Protein AF-A0A1I0RVP1-F1 (afdb_monomer_lite)

Foldseek 3Di:
DVQLQVVLVVLVVVVHADDLCRLCVQLVVLLVVLVVVCVVVVVVVVVVCVVPVDDPVVVVVCCCVVRVVVSCVSSVVSVVSSVVSNDDPPPPPD

Organism: NCBI:txid364200

Secondary structure (DSSP, 8-state):
-HHHHHHHHHHHHTT----HHHHHHHHHHHHHHHHHHHHHHHHHHHHHHHHH---HHHHHHHHIIIIIHHHHHHHHHHHHHHHHHH--------

pLDDT: mean 86.13, std 13.22, range [39.97, 98.0]

Radius of gyration: 18.52 Å; chains: 1; bounding box: 39×18×65 Å

Sequence (94 aa):
MLLSRSIAKRRIAAGVRPSFVGAWGLVLADLLSVVLAVLIAWGPFAAWFRANEPAVGLTIALIVVLFFIPSQVFLILSALWAAKSRWIEKNTDA

Structure (mmCIF, N/CA/C/O backbone):
data_AF-A0A1I0RVP1-F1
#
_entry.id   AF-A0A1I0RVP1-F1
#
loop_
_atom_site.group_PDB
_atom_site.id
_atom_site.type_symbol
_atom_site.label_atom_id
_atom_site.label_alt_id
_atom_site.label_comp_id
_atom_site.label_asym_id
_atom_site.label_entity_id
_atom_site.label_seq_id
_atom_site.pdbx_PDB_ins_code
_atom_site.Cartn_x
_atom_site.Cartn_y
_atom_site.Cartn_z
_atom_site.occupancy
_atom_site.B_iso_or_equiv
_atom_site.auth_seq_id
_atom_site.auth_comp_id
_atom_site.auth_asym_id
_atom_site.auth_atom_id
_atom_site.pdbx_PDB_model_num
ATOM 1 N N . MET A 1 1 ? -6.021 2.599 4.606 1.00 59.06 1 MET A N 1
ATOM 2 C CA . MET A 1 1 ? -5.945 3.676 5.605 1.00 59.06 1 MET A CA 1
ATOM 3 C C . MET A 1 1 ? -7.182 4.553 5.647 1.00 59.06 1 MET A C 1
ATOM 5 O O . MET A 1 1 ? -7.575 4.912 6.750 1.00 59.06 1 MET A O 1
ATOM 9 N N . LEU A 1 2 ? -7.762 4.974 4.516 1.00 67.38 2 LEU A N 1
ATOM 10 C CA . LEU A 1 2 ? -8.856 5.959 4.522 1.00 67.38 2 LEU A CA 1
ATOM 11 C C . LEU A 1 2 ? -10.108 5.429 5.235 1.00 67.38 2 LEU A C 1
ATOM 13 O O . LEU A 1 2 ? -10.637 6.099 6.125 1.00 67.38 2 LEU A O 1
ATOM 17 N N . LEU A 1 3 ? -10.524 4.200 4.920 1.00 66.94 3 LEU A N 1
ATOM 18 C CA . LEU A 1 3 ? -11.697 3.566 5.527 1.00 66.94 3 LEU A CA 1
ATOM 19 C C . LEU A 1 3 ? -11.414 3.141 6.971 1.00 66.94 3 LEU A C 1
ATOM 21 O O . LEU A 1 3 ? -12.155 3.505 7.882 1.00 66.94 3 LEU A O 1
ATOM 25 N N . SER A 1 4 ? -10.286 2.465 7.203 1.00 69.62 4 SER A N 1
ATOM 26 C CA . SER A 1 4 ? -9.896 2.007 8.542 1.00 69.62 4 SER A CA 1
ATOM 27 C C . SER A 1 4 ? -9.738 3.153 9.535 1.00 69.62 4 SER A C 1
ATOM 29 O O . SER A 1 4 ? -10.265 3.078 10.639 1.00 69.62 4 SER A O 1
ATOM 31 N N . ARG A 1 5 ? -9.085 4.256 9.145 1.00 73.31 5 ARG A N 1
ATOM 32 C CA . ARG A 1 5 ? -8.875 5.416 10.026 1.00 73.31 5 ARG A CA 1
ATOM 33 C C . ARG A 1 5 ? -10.173 6.165 10.312 1.00 73.31 5 ARG A C 1
ATOM 35 O O . ARG A 1 5 ? -10.408 6.529 11.462 1.00 73.31 5 ARG A O 1
ATOM 42 N N . SER A 1 6 ? -10.993 6.434 9.295 1.00 75.25 6 SER A N 1
ATOM 43 C CA . SER A 1 6 ? -12.230 7.214 9.464 1.00 75.25 6 SER A CA 1
ATOM 44 C C . SER A 1 6 ? -13.253 6.466 10.321 1.00 75.25 6 SER A C 1
ATOM 46 O O . SER A 1 6 ? -13.789 7.025 11.280 1.00 75.25 6 SER A O 1
ATOM 48 N N . ILE A 1 7 ? -13.452 5.175 10.049 1.00 76.81 7 ILE A N 1
ATOM 49 C CA . ILE A 1 7 ? -14.411 4.344 10.779 1.00 76.81 7 ILE A CA 1
ATOM 50 C C . ILE A 1 7 ? -13.890 4.005 12.180 1.00 76.81 7 ILE A C 1
ATOM 52 O O . ILE A 1 7 ? -14.667 4.064 13.133 1.00 76.81 7 ILE A O 1
ATOM 56 N N . ALA A 1 8 ? -12.592 3.721 12.353 1.00 76.50 8 ALA A N 1
ATOM 57 C CA . ALA A 1 8 ? -12.020 3.507 13.686 1.00 76.50 8 ALA A CA 1
ATOM 58 C C . ALA A 1 8 ? -12.164 4.751 14.570 1.00 76.50 8 ALA A C 1
ATOM 60 O O . ALA A 1 8 ? -12.615 4.631 15.705 1.00 76.50 8 ALA A O 1
ATOM 61 N N . LYS A 1 9 ? 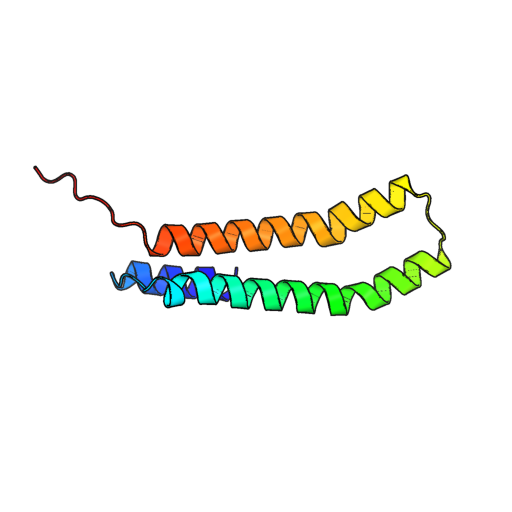-11.859 5.951 14.052 1.00 77.19 9 LYS A N 1
ATOM 62 C CA . LYS A 1 9 ? -12.051 7.205 14.799 1.00 77.19 9 LYS A CA 1
ATOM 63 C C . LYS A 1 9 ? -13.503 7.405 15.224 1.00 77.19 9 LYS A C 1
ATOM 65 O O . LYS A 1 9 ? -13.747 7.744 16.377 1.00 77.19 9 LYS A O 1
ATOM 70 N N . ARG A 1 10 ? -14.458 7.159 14.320 1.00 79.50 10 ARG A N 1
ATOM 71 C CA . ARG A 1 10 ? -15.890 7.277 14.626 1.00 79.50 10 ARG A CA 1
ATOM 72 C C . ARG A 1 10 ? -16.331 6.284 15.705 1.00 79.50 10 ARG A C 1
ATOM 74 O O . ARG A 1 10 ? -17.087 6.660 16.590 1.00 79.50 10 ARG A O 1
ATOM 81 N N . ARG A 1 11 ? -15.844 5.038 15.657 1.00 79.88 11 ARG A N 1
ATOM 82 C CA . ARG A 1 11 ? -16.151 4.002 16.661 1.00 79.88 11 ARG A CA 1
ATOM 83 C C . ARG A 1 11 ? -15.569 4.325 18.034 1.00 79.88 11 ARG A C 1
ATOM 85 O O . ARG A 1 11 ? -16.278 4.184 19.020 1.00 79.88 11 ARG A O 1
ATOM 92 N N . ILE A 1 12 ? -14.327 4.809 18.075 1.00 75.50 12 ILE A N 1
ATOM 93 C CA . ILE A 1 12 ? -13.670 5.249 19.313 1.00 75.50 12 ILE A CA 1
ATOM 94 C C . ILE A 1 12 ? -14.435 6.428 19.929 1.00 75.50 12 ILE A C 1
ATOM 96 O O . ILE A 1 12 ? -14.754 6.383 21.109 1.00 75.50 12 ILE A O 1
ATOM 100 N N . ALA A 1 13 ? -14.807 7.437 19.133 1.00 80.25 13 ALA A N 1
ATOM 101 C CA . ALA A 1 13 ? -15.597 8.575 19.615 1.00 80.25 13 ALA A CA 1
ATOM 102 C C . ALA A 1 13 ? -16.994 8.172 20.122 1.00 80.25 13 ALA A C 1
ATOM 104 O O . ALA A 1 13 ? -17.530 8.809 21.020 1.00 80.25 13 ALA A O 1
ATOM 105 N N . ALA A 1 14 ? -17.577 7.111 19.560 1.00 80.25 14 ALA A N 1
ATOM 106 C CA . ALA A 1 14 ? -18.858 6.562 19.996 1.00 80.25 14 ALA A CA 1
ATOM 107 C C . ALA A 1 14 ? -18.739 5.558 21.162 1.00 80.25 14 ALA A C 1
ATOM 109 O O . ALA A 1 14 ? -19.754 5.009 21.580 1.00 80.25 14 ALA A O 1
ATOM 110 N N . GLY A 1 15 ? -17.527 5.252 21.645 1.00 76.12 15 GLY A N 1
ATOM 111 C CA . GLY A 1 15 ? -17.298 4.231 22.675 1.00 76.12 15 GLY A CA 1
ATOM 112 C C . GLY A 1 15 ? -17.671 2.802 22.250 1.00 76.12 15 GLY A C 1
ATOM 113 O O . GLY A 1 15 ? -17.782 1.912 23.090 1.00 76.12 15 GLY A O 1
ATOM 114 N N . VAL A 1 16 ? -17.882 2.551 20.952 1.00 80.31 16 VAL A N 1
ATOM 115 C CA . VAL A 1 16 ? -18.346 1.251 20.449 1.00 80.31 16 VAL A CA 1
ATOM 116 C C . VAL A 1 16 ? -17.153 0.362 20.139 1.00 80.31 16 VAL A C 1
ATOM 118 O O . VAL A 1 16 ? -16.367 0.649 19.233 1.00 80.31 16 VAL A O 1
ATOM 121 N N . ARG A 1 17 ? -17.064 -0.779 20.827 1.00 79.62 17 ARG A N 1
ATOM 122 C CA . ARG A 1 17 ? -16.056 -1.800 20.535 1.00 79.62 17 ARG A CA 1
ATOM 123 C C . ARG A 1 17 ? -16.479 -2.644 19.324 1.00 79.62 17 ARG A C 1
ATOM 125 O O . ARG A 1 17 ? -17.472 -3.367 19.407 1.00 79.62 17 ARG A O 1
ATOM 132 N N . PRO A 1 18 ? -15.742 -2.612 18.200 1.00 79.56 18 PRO A N 1
ATOM 133 C CA . PRO A 1 18 ? -16.068 -3.439 17.049 1.00 79.56 18 PRO A CA 1
ATOM 134 C C . PRO A 1 18 ? -15.758 -4.917 17.307 1.00 79.56 18 PRO A C 1
ATOM 136 O O . PRO A 1 18 ? -14.786 -5.270 17.984 1.00 79.56 18 PRO A O 1
ATOM 139 N N . SER A 1 19 ? -16.556 -5.789 16.686 1.00 83.81 19 SER A N 1
ATOM 140 C CA . SER A 1 19 ? -16.239 -7.213 16.577 1.00 83.81 19 SER A CA 1
ATOM 141 C C . SER A 1 19 ? -14.919 -7.421 15.824 1.00 83.81 19 SER A C 1
ATOM 143 O O . SER A 1 19 ? -14.433 -6.530 15.119 1.00 83.81 19 SER A O 1
ATOM 145 N N . PHE A 1 20 ? -14.333 -8.616 15.949 1.00 80.62 20 PHE A N 1
ATOM 146 C CA . PHE A 1 20 ? -13.102 -8.970 15.236 1.00 80.62 20 PHE A CA 1
ATOM 147 C C . PHE A 1 20 ? -13.238 -8.709 13.726 1.00 80.62 20 PHE A C 1
ATOM 149 O O . PHE A 1 20 ? -12.452 -7.955 13.156 1.00 80.62 20 PHE A O 1
ATOM 156 N N . VAL A 1 21 ? -14.301 -9.232 13.110 1.00 84.06 21 VAL A N 1
ATOM 157 C CA . VAL A 1 21 ? -14.600 -9.033 11.683 1.00 84.06 21 VAL A CA 1
ATOM 158 C C . VAL A 1 21 ? -14.826 -7.555 11.359 1.00 84.06 21 VAL A C 1
ATOM 160 O O . VAL A 1 21 ? -14.327 -7.064 10.352 1.00 84.06 21 VAL A O 1
ATOM 163 N N . GLY A 1 22 ? -15.506 -6.806 12.232 1.00 80.75 22 GLY A N 1
ATOM 164 C CA . GLY A 1 22 ? -15.761 -5.383 12.016 1.00 80.75 22 GLY A CA 1
ATOM 165 C C . GLY A 1 22 ? -14.495 -4.521 11.981 1.00 80.75 22 GLY A C 1
ATOM 166 O O . GLY A 1 22 ? -14.481 -3.504 11.285 1.00 80.75 22 GLY A O 1
ATOM 167 N N . ALA A 1 23 ? -13.446 -4.891 12.720 1.00 81.38 23 ALA A N 1
ATOM 168 C CA . ALA A 1 23 ? -12.165 -4.182 12.719 1.00 81.38 23 ALA A CA 1
ATOM 169 C C . ALA A 1 23 ? -11.248 -4.645 11.576 1.00 81.38 23 ALA A C 1
ATOM 171 O O . ALA A 1 23 ? -10.732 -3.819 10.828 1.00 81.38 23 ALA A O 1
ATOM 172 N N . TRP A 1 24 ? -11.076 -5.958 11.413 1.00 85.19 24 TRP A N 1
ATOM 173 C CA . TRP A 1 24 ? -10.155 -6.528 10.425 1.00 85.19 24 TRP A CA 1
ATOM 174 C C . TRP A 1 24 ? -10.709 -6.518 8.997 1.00 85.19 24 TRP A C 1
ATOM 176 O O . TRP A 1 24 ? -9.934 -6.443 8.048 1.00 85.19 24 TRP A O 1
ATOM 186 N N . GLY A 1 25 ? -12.033 -6.495 8.817 1.00 85.31 25 GLY A N 1
ATOM 187 C CA . GLY A 1 25 ? -12.657 -6.341 7.500 1.00 85.31 25 GLY A CA 1
ATOM 188 C C . GLY A 1 25 ? -12.280 -5.026 6.809 1.00 85.31 25 GLY A C 1
ATOM 189 O O . GLY A 1 25 ? -12.159 -4.982 5.589 1.00 85.31 25 GLY A O 1
ATOM 190 N N . LEU A 1 26 ? -12.002 -3.967 7.578 1.00 85.44 26 LEU A N 1
ATOM 191 C CA . LEU A 1 26 ? -11.504 -2.700 7.031 1.00 85.44 26 LEU A CA 1
ATOM 192 C C . LEU A 1 26 ? -10.051 -2.809 6.546 1.00 85.44 26 LEU A C 1
ATOM 194 O O . LEU A 1 26 ? -9.700 -2.211 5.530 1.00 85.44 26 LEU A O 1
ATOM 198 N N . VAL A 1 27 ? -9.234 -3.623 7.222 1.00 88.69 27 VAL A N 1
ATOM 199 C CA . VAL A 1 27 ? -7.869 -3.944 6.778 1.00 88.69 27 VAL A CA 1
ATOM 200 C C . VAL A 1 27 ? -7.906 -4.731 5.472 1.00 88.69 27 VAL A C 1
ATOM 202 O O . VAL A 1 27 ? -7.146 -4.426 4.559 1.00 88.69 27 VAL A O 1
ATOM 205 N N . LEU A 1 28 ? -8.832 -5.687 5.341 1.00 90.25 28 LEU A N 1
ATOM 206 C CA . LEU A 1 28 ? -9.035 -6.421 4.091 1.00 90.25 28 LEU A CA 1
ATOM 207 C C . LEU A 1 28 ? -9.476 -5.492 2.948 1.00 90.25 28 LEU A C 1
ATOM 209 O O . LEU A 1 28 ? -8.941 -5.583 1.847 1.00 90.25 28 LEU A O 1
ATOM 213 N N . ALA A 1 29 ? -10.400 -4.562 3.199 1.00 88.88 29 ALA A N 1
ATOM 214 C CA . ALA A 1 29 ? -10.812 -3.578 2.195 1.00 88.88 29 ALA A CA 1
ATOM 215 C C . ALA A 1 29 ? -9.649 -2.659 1.766 1.00 88.88 29 ALA A C 1
ATOM 217 O O . ALA A 1 29 ? -9.478 -2.357 0.582 1.00 88.88 29 ALA A O 1
ATOM 218 N N . ASP A 1 30 ? -8.817 -2.241 2.722 1.00 90.25 30 ASP A N 1
ATOM 219 C CA . ASP A 1 30 ? -7.602 -1.475 2.443 1.00 90.25 30 ASP A CA 1
ATOM 220 C C . ASP A 1 30 ? -6.587 -2.285 1.623 1.00 90.25 30 ASP A C 1
ATOM 222 O O . ASP A 1 30 ? -5.988 -1.738 0.700 1.00 90.25 30 ASP A O 1
ATOM 226 N N . LEU A 1 31 ? -6.424 -3.580 1.914 1.00 93.75 31 LEU A N 1
ATOM 227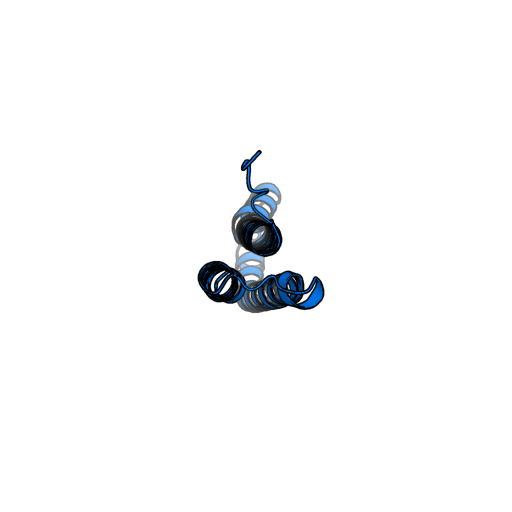 C CA . LEU A 1 31 ? -5.590 -4.491 1.128 1.00 93.75 31 LEU A CA 1
ATOM 228 C C . LEU A 1 31 ? -6.069 -4.586 -0.316 1.00 93.75 31 LEU A C 1
ATOM 230 O O . LEU A 1 31 ? -5.268 -4.405 -1.227 1.00 93.75 31 LEU A O 1
ATOM 234 N N . LEU A 1 32 ? -7.366 -4.803 -0.536 1.00 95.50 32 LEU A N 1
ATOM 235 C CA . LEU A 1 32 ? -7.931 -4.849 -1.886 1.00 95.50 32 LEU A CA 1
ATOM 236 C C . LEU A 1 32 ? -7.699 -3.537 -2.646 1.00 95.50 32 LEU A C 1
ATOM 238 O O . LEU A 1 32 ? -7.389 -3.559 -3.834 1.00 95.50 32 LEU A O 1
ATOM 242 N N . SER A 1 33 ? -7.776 -2.401 -1.950 1.00 93.50 33 SER A N 1
ATOM 243 C CA . SER A 1 33 ? -7.491 -1.089 -2.539 1.00 93.50 33 SER A CA 1
ATOM 244 C C . SER A 1 33 ? -6.024 -0.953 -2.963 1.00 93.50 33 SER A C 1
ATOM 246 O O . SER A 1 33 ? -5.742 -0.424 -4.036 1.00 93.50 33 SER A O 1
ATOM 248 N N . VAL A 1 34 ? -5.086 -1.457 -2.152 1.00 94.69 34 VAL A N 1
ATOM 249 C CA . VAL A 1 34 ? -3.656 -1.497 -2.499 1.00 94.69 34 VAL A CA 1
ATOM 250 C C . VAL A 1 34 ? -3.417 -2.408 -3.700 1.00 94.69 34 VAL A C 1
ATOM 252 O O . VAL A 1 34 ? -2.746 -1.991 -4.639 1.00 94.69 34 VAL A O 1
ATOM 255 N N . VAL A 1 35 ? -3.999 -3.613 -3.719 1.00 95.81 35 VAL A N 1
ATOM 256 C CA . VAL A 1 35 ? -3.875 -4.534 -4.864 1.00 95.81 35 VAL A CA 1
ATOM 257 C C . VAL A 1 35 ? -4.376 -3.871 -6.144 1.00 95.81 35 VAL A C 1
ATOM 259 O O . VAL A 1 35 ? -3.680 -3.895 -7.156 1.00 95.81 35 VAL A O 1
ATOM 262 N N . LEU A 1 36 ? -5.541 -3.223 -6.096 1.00 96.25 36 LEU A N 1
ATOM 263 C CA . LEU A 1 36 ? -6.088 -2.513 -7.248 1.00 96.25 36 LEU A CA 1
ATOM 264 C C . LEU A 1 36 ? -5.15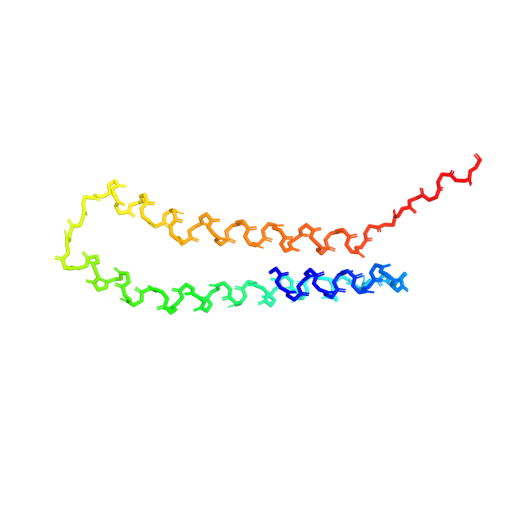7 -1.387 -7.723 1.00 96.25 36 LEU A C 1
ATOM 266 O O . LEU A 1 36 ? -4.905 -1.265 -8.920 1.00 96.25 36 LEU A O 1
ATOM 270 N N . ALA A 1 37 ? -4.603 -0.596 -6.801 1.00 95.50 37 ALA A N 1
ATOM 271 C CA . ALA A 1 37 ? -3.657 0.466 -7.138 1.00 95.50 37 ALA A CA 1
ATOM 272 C C . ALA A 1 37 ? -2.378 -0.082 -7.794 1.00 95.50 37 ALA A C 1
ATOM 274 O O . ALA A 1 37 ? -1.917 0.471 -8.794 1.00 95.50 37 ALA A O 1
ATOM 275 N N . VAL A 1 38 ? -1.836 -1.192 -7.279 1.00 96.06 38 VAL A N 1
ATOM 276 C CA . VAL A 1 38 ? -0.672 -1.873 -7.865 1.00 96.06 38 VAL A CA 1
ATOM 277 C C . VAL A 1 38 ? -0.990 -2.368 -9.273 1.00 96.06 38 VAL A C 1
ATOM 279 O O . VAL A 1 38 ? -0.199 -2.128 -10.179 1.00 96.06 38 VAL A O 1
ATOM 282 N N . LEU A 1 39 ? -2.148 -3.001 -9.487 1.00 96.44 39 LEU A N 1
ATOM 283 C CA . LEU A 1 39 ? -2.558 -3.488 -10.809 1.00 96.44 39 LEU A CA 1
ATOM 284 C C . LEU A 1 39 ? -2.653 -2.356 -11.840 1.00 96.44 39 LEU A C 1
ATOM 286 O O . LEU A 1 39 ? -2.185 -2.513 -12.966 1.00 96.44 39 LEU A O 1
ATOM 290 N N . ILE A 1 40 ? -3.203 -1.205 -11.447 1.00 96.94 40 ILE A N 1
ATOM 291 C CA . ILE A 1 40 ? -3.295 -0.021 -12.312 1.00 96.94 40 ILE A CA 1
ATOM 292 C C . ILE A 1 40 ? -1.897 0.528 -12.633 1.00 96.94 40 ILE A C 1
ATOM 294 O O . ILE A 1 40 ? -1.591 0.809 -13.791 1.00 96.94 40 ILE A O 1
ATOM 298 N N . ALA A 1 41 ? -1.029 0.656 -11.626 1.00 95.44 41 ALA A N 1
ATOM 299 C CA . ALA A 1 41 ? 0.323 1.188 -11.794 1.00 95.44 41 ALA A CA 1
ATOM 300 C C . ALA A 1 41 ? 1.278 0.226 -12.530 1.00 95.44 41 ALA A C 1
ATOM 302 O O . ALA A 1 41 ? 2.264 0.665 -13.127 1.00 95.44 41 ALA A O 1
ATOM 303 N N . TRP A 1 42 ? 0.986 -1.078 -12.525 1.00 96.06 42 TRP A N 1
ATOM 304 C CA . TRP A 1 42 ? 1.835 -2.097 -13.137 1.00 96.06 42 TRP A CA 1
ATOM 305 C C . TRP A 1 42 ? 1.950 -1.948 -14.654 1.00 96.06 42 TRP A C 1
ATOM 307 O O . TRP A 1 42 ? 3.036 -2.118 -15.200 1.00 96.06 42 TRP A O 1
ATOM 317 N N . GLY A 1 43 ? 0.860 -1.596 -15.344 1.00 95.69 43 GLY A N 1
ATOM 318 C CA . GLY A 1 43 ? 0.859 -1.429 -16.803 1.00 95.69 43 GLY A CA 1
ATOM 319 C C . GLY A 1 43 ? 1.905 -0.413 -17.289 1.00 95.69 43 GLY A C 1
ATOM 320 O O . GLY A 1 43 ? 2.799 -0.788 -18.056 1.00 95.69 43 GLY A O 1
ATOM 321 N N . PRO A 1 44 ? 1.850 0.847 -16.815 1.00 96.31 44 PRO A N 1
ATOM 322 C CA . PRO A 1 44 ? 2.853 1.866 -17.121 1.00 96.31 44 PRO A CA 1
ATOM 323 C C . PRO A 1 44 ? 4.273 1.468 -16.702 1.00 96.31 44 PRO A C 1
ATOM 325 O O . PRO A 1 44 ? 5.215 1.653 -17.473 1.00 96.31 44 PRO A O 1
ATOM 328 N N . PHE A 1 45 ? 4.434 0.877 -15.514 1.00 96.75 45 PHE A N 1
ATOM 329 C CA . PHE A 1 45 ? 5.742 0.440 -15.023 1.00 96.75 45 PHE A CA 1
ATOM 330 C C . PHE A 1 45 ? 6.365 -0.635 -15.923 1.00 96.75 45 PHE A C 1
ATOM 332 O O . PHE A 1 45 ? 7.526 -0.520 -16.308 1.00 96.75 45 PHE A O 1
ATOM 339 N N . ALA A 1 46 ? 5.589 -1.644 -16.323 1.00 96.00 46 ALA A N 1
ATOM 340 C CA . ALA A 1 46 ? 6.050 -2.710 -17.205 1.00 96.00 46 ALA A CA 1
ATOM 341 C C . ALA A 1 46 ? 6.373 -2.198 -18.618 1.00 96.00 46 ALA A C 1
ATOM 343 O O . ALA A 1 46 ? 7.306 -2.692 -19.252 1.00 96.00 46 ALA A O 1
ATOM 344 N N . ALA A 1 47 ? 5.624 -1.209 -19.118 1.00 97.25 47 ALA A N 1
ATOM 345 C CA . ALA A 1 47 ? 5.928 -0.554 -20.387 1.00 97.25 47 ALA A CA 1
ATOM 346 C C . ALA A 1 47 ? 7.264 0.202 -20.325 1.00 97.25 47 ALA A C 1
ATOM 348 O O . ALA A 1 47 ? 8.110 0.013 -21.196 1.00 97.25 47 ALA A O 1
ATOM 349 N N . TRP A 1 48 ? 7.484 0.988 -19.267 1.00 97.06 48 TRP A N 1
ATOM 350 C CA . TRP A 1 48 ? 8.751 1.684 -19.044 1.00 97.06 48 TRP A CA 1
ATOM 351 C C . TRP A 1 48 ? 9.920 0.705 -18.874 1.00 97.06 48 TRP A C 1
ATOM 353 O O . TRP A 1 48 ? 10.962 0.885 -19.500 1.00 97.06 48 TRP A O 1
ATOM 363 N N . PHE A 1 49 ? 9.734 -0.366 -18.097 1.00 95.50 49 PHE A N 1
ATOM 364 C CA . PHE A 1 49 ? 10.755 -1.389 -17.864 1.00 95.50 49 PH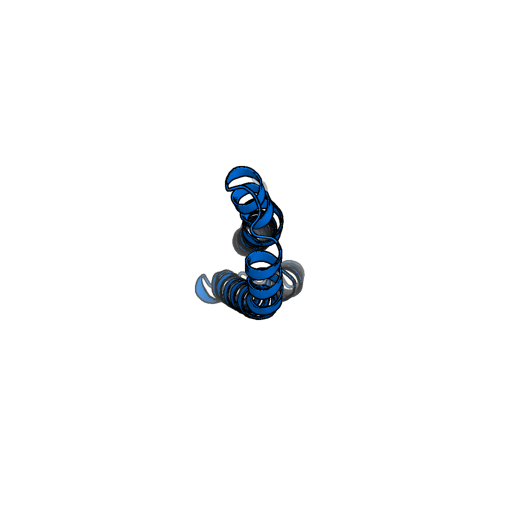E A CA 1
ATOM 365 C C . PHE A 1 49 ? 11.240 -2.025 -19.172 1.00 95.50 49 PHE A C 1
ATOM 367 O O . PHE A 1 49 ? 12.442 -2.084 -19.415 1.00 95.50 49 PHE A O 1
ATOM 374 N N . ARG A 1 50 ? 10.310 -2.436 -20.045 1.00 95.62 50 ARG A N 1
ATOM 375 C CA . ARG A 1 50 ? 10.648 -3.013 -21.357 1.00 95.62 50 ARG A CA 1
ATOM 376 C C . ARG A 1 50 ? 11.354 -2.027 -22.285 1.00 95.62 50 ARG A C 1
ATOM 378 O O . ARG A 1 50 ? 12.150 -2.454 -23.103 1.00 95.62 50 ARG A O 1
ATOM 385 N N . ALA A 1 51 ? 11.050 -0.735 -22.182 1.00 97.69 51 ALA A N 1
ATOM 386 C CA . ALA A 1 51 ? 11.651 0.281 -23.043 1.00 97.69 51 ALA A CA 1
ATOM 387 C C . ALA A 1 51 ? 13.072 0.688 -22.615 1.00 97.69 51 ALA A C 1
ATOM 389 O O . ALA A 1 51 ? 13.817 1.210 -23.436 1.00 97.69 51 ALA A O 1
ATOM 390 N N . ASN A 1 52 ? 13.432 0.498 -21.341 1.00 97.12 52 ASN A N 1
ATOM 391 C CA . ASN A 1 52 ? 14.675 1.032 -20.772 1.00 97.12 52 ASN A CA 1
ATOM 392 C C . ASN A 1 52 ? 15.659 -0.047 -20.310 1.00 97.12 52 ASN A C 1
ATOM 394 O O . ASN A 1 52 ? 16.788 0.299 -19.980 1.00 97.12 52 ASN A O 1
ATOM 398 N N . GLU A 1 53 ? 15.224 -1.310 -20.235 1.00 95.50 53 GLU A N 1
ATOM 399 C CA . GLU A 1 53 ? 16.034 -2.465 -19.816 1.00 95.50 53 GLU A CA 1
ATOM 400 C C . GLU A 1 53 ? 16.969 -2.153 -18.627 1.00 95.50 53 GLU A C 1
ATOM 402 O O . GLU A 1 53 ? 18.189 -2.324 -18.707 1.00 95.50 53 GLU A O 1
ATOM 407 N N . PRO A 1 54 ? 16.428 -1.630 -17.509 1.00 96.06 54 PRO A N 1
ATOM 408 C CA . PRO A 1 54 ? 17.256 -1.154 -16.413 1.00 96.06 54 PRO A CA 1
ATOM 409 C C . PRO A 1 54 ? 18.059 -2.296 -15.785 1.00 96.06 54 PRO A C 1
ATOM 411 O O . PRO A 1 54 ? 17.605 -3.438 -15.695 1.00 96.06 54 PRO A O 1
ATOM 414 N N . ALA A 1 55 ? 19.236 -1.962 -15.251 1.00 97.31 55 ALA A N 1
ATOM 415 C CA . ALA A 1 55 ? 20.044 -2.912 -14.496 1.00 97.31 55 ALA A CA 1
ATOM 416 C C . ALA A 1 55 ? 19.230 -3.567 -13.363 1.00 97.31 55 ALA A C 1
ATOM 418 O O . ALA A 1 55 ? 18.359 -2.943 -12.745 1.00 97.31 55 ALA A O 1
ATOM 419 N N . VAL A 1 56 ? 19.551 -4.822 -13.039 1.00 95.69 56 VAL A N 1
ATOM 420 C CA . VAL A 1 56 ? 18.814 -5.617 -12.039 1.00 95.69 56 VAL A CA 1
ATOM 421 C C . VAL A 1 56 ? 18.729 -4.898 -10.688 1.00 95.69 56 VAL A C 1
ATOM 423 O O . VAL A 1 56 ? 17.656 -4.841 -10.090 1.00 95.69 56 VAL A O 1
ATOM 426 N N . GLY A 1 57 ? 19.822 -4.274 -10.234 1.00 97.19 57 GLY A N 1
ATOM 427 C CA . GLY A 1 57 ? 19.836 -3.515 -8.978 1.00 97.19 57 GLY A CA 1
ATOM 428 C C . GLY A 1 57 ? 18.857 -2.335 -8.976 1.00 97.19 57 GLY A C 1
ATOM 429 O O . GLY A 1 57 ? 18.120 -2.149 -8.008 1.00 97.19 57 GLY A O 1
ATOM 430 N N . LEU A 1 58 ? 18.786 -1.585 -10.082 1.00 96.19 58 LEU A N 1
ATOM 431 C CA . LEU A 1 58 ? 17.838 -0.479 -10.239 1.00 96.19 58 LEU A CA 1
ATOM 432 C C . LEU A 1 58 ? 16.394 -0.992 -10.302 1.00 96.19 58 LEU A C 1
ATOM 434 O O . LEU A 1 58 ? 15.506 -0.408 -9.691 1.00 96.19 58 LEU A O 1
ATOM 438 N N . THR A 1 59 ? 16.167 -2.114 -10.981 1.00 95.56 59 THR A N 1
ATOM 439 C CA . THR A 1 59 ? 14.853 -2.766 -11.055 1.00 95.56 59 THR A CA 1
ATOM 440 C C . THR A 1 59 ? 14.333 -3.135 -9.671 1.00 95.56 59 THR A C 1
ATOM 442 O O . THR A 1 59 ? 13.205 -2.791 -9.320 1.00 95.56 59 THR A O 1
ATOM 445 N N . ILE A 1 60 ? 15.168 -3.793 -8.861 1.00 97.38 60 ILE A N 1
ATOM 446 C CA . ILE A 1 60 ? 14.826 -4.162 -7.485 1.00 97.38 60 ILE A CA 1
ATOM 447 C C . ILE A 1 60 ? 14.527 -2.904 -6.666 1.00 97.38 60 ILE A C 1
ATOM 449 O O . ILE A 1 60 ? 13.493 -2.845 -6.002 1.00 97.38 60 ILE A O 1
ATOM 453 N N . ALA A 1 61 ? 15.385 -1.881 -6.748 1.00 98.00 61 ALA A N 1
ATOM 454 C CA . ALA A 1 61 ? 15.190 -0.630 -6.022 1.00 98.00 61 ALA A CA 1
ATOM 455 C C . ALA A 1 61 ? 13.857 0.044 -6.386 1.00 98.00 61 ALA A C 1
ATOM 457 O O . ALA A 1 61 ? 13.103 0.432 -5.495 1.00 98.00 61 ALA A O 1
ATOM 458 N N . LEU A 1 62 ? 13.522 0.121 -7.678 1.00 96.81 62 LEU A N 1
ATOM 459 C CA . LEU A 1 62 ? 12.262 0.696 -8.148 1.00 96.81 62 LEU A CA 1
ATOM 460 C C . LEU A 1 62 ? 11.052 -0.100 -7.658 1.00 96.81 62 LEU A C 1
ATOM 462 O O . LEU A 1 62 ? 10.097 0.500 -7.173 1.00 96.81 62 LEU A O 1
ATOM 466 N N . ILE A 1 63 ? 11.088 -1.435 -7.720 1.00 96.75 63 ILE A N 1
ATOM 467 C CA . ILE A 1 63 ? 9.978 -2.264 -7.229 1.00 96.75 63 ILE A CA 1
ATOM 468 C C . ILE A 1 63 ? 9.768 -2.052 -5.725 1.00 96.75 63 ILE A C 1
ATOM 470 O O . ILE A 1 63 ? 8.637 -1.873 -5.260 1.00 96.75 63 ILE A O 1
ATOM 474 N N . VAL A 1 64 ? 10.862 -2.037 -4.961 1.00 97.81 64 VAL A N 1
ATOM 475 C CA . VAL A 1 64 ? 10.816 -1.849 -3.511 1.00 97.81 64 VAL A CA 1
ATOM 476 C C . VAL A 1 64 ? 10.257 -0.471 -3.156 1.00 97.81 64 VAL A C 1
ATOM 478 O O . VAL A 1 64 ? 9.348 -0.368 -2.334 1.00 97.81 64 VAL A O 1
ATOM 481 N N . VAL A 1 65 ? 10.767 0.585 -3.786 1.00 97.50 65 VAL A N 1
ATOM 482 C CA . VAL A 1 65 ? 10.397 1.968 -3.462 1.00 97.50 65 VAL A CA 1
ATOM 483 C C . VAL A 1 65 ? 8.994 2.317 -3.951 1.00 97.50 65 VAL A C 1
ATOM 485 O O . VAL A 1 65 ? 8.252 2.974 -3.226 1.00 97.50 65 VAL A O 1
ATOM 488 N N . LEU A 1 66 ? 8.609 1.883 -5.152 1.00 95.94 66 LEU A N 1
ATOM 489 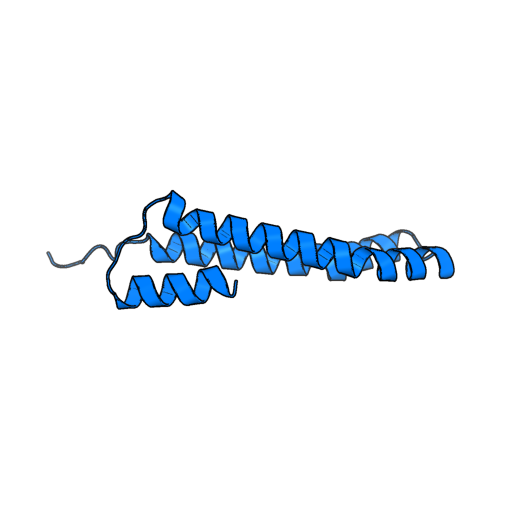C CA . LEU A 1 66 ? 7.338 2.284 -5.761 1.00 95.94 66 LEU A CA 1
ATOM 490 C C . LEU A 1 66 ? 6.158 1.420 -5.316 1.00 95.94 66 LEU A C 1
ATOM 492 O O . LEU A 1 66 ? 5.041 1.925 -5.230 1.00 95.94 66 LEU A O 1
ATOM 496 N N . PHE A 1 67 ? 6.383 0.138 -5.020 1.00 96.25 67 PHE A N 1
ATOM 497 C CA . PHE A 1 67 ? 5.293 -0.790 -4.717 1.00 96.25 67 PHE A CA 1
ATOM 498 C C . PHE A 1 67 ? 5.383 -1.340 -3.302 1.00 96.25 67 PHE A C 1
ATOM 500 O O . PHE A 1 67 ? 4.419 -1.221 -2.543 1.00 96.25 67 PHE A O 1
ATOM 507 N N . PHE A 1 68 ? 6.522 -1.922 -2.920 1.00 96.69 68 PHE A N 1
ATOM 508 C CA . PHE A 1 68 ? 6.627 -2.627 -1.643 1.00 96.69 68 PHE A CA 1
ATOM 509 C C . PHE A 1 68 ? 6.477 -1.680 -0.451 1.00 96.69 68 PHE A C 1
ATOM 511 O O . PHE A 1 68 ? 5.550 -1.850 0.338 1.00 96.69 68 PHE A O 1
ATOM 518 N N . ILE A 1 69 ? 7.332 -0.660 -0.333 1.00 97.25 69 ILE A N 1
ATOM 519 C CA . ILE A 1 69 ? 7.324 0.264 0.808 1.00 97.25 69 ILE A CA 1
ATOM 520 C C . ILE A 1 69 ? 5.955 0.952 0.959 1.00 97.25 69 ILE A C 1
ATOM 522 O O . ILE A 1 69 ? 5.391 0.875 2.054 1.00 97.25 69 ILE A O 1
ATOM 526 N N . PRO A 1 70 ? 5.353 1.552 -0.089 1.00 94.88 70 PRO A N 1
ATOM 527 C CA . PRO A 1 70 ? 4.049 2.200 0.040 1.00 94.88 70 PRO A CA 1
ATOM 528 C C . PRO A 1 70 ? 2.945 1.229 0.469 1.00 94.88 70 PRO A C 1
ATOM 530 O O . PRO A 1 70 ? 2.153 1.552 1.357 1.00 94.88 70 PRO A O 1
ATOM 533 N N . SER A 1 71 ? 2.930 0.019 -0.101 1.00 95.31 71 SER A N 1
ATOM 534 C CA . SER A 1 71 ? 1.964 -1.024 0.264 1.00 95.31 71 SER A CA 1
ATOM 535 C C . SER A 1 71 ? 2.114 -1.439 1.727 1.00 95.31 71 SER A C 1
ATOM 537 O O . SER A 1 71 ? 1.126 -1.479 2.461 1.00 95.31 71 SER A O 1
ATOM 539 N N . GLN A 1 72 ? 3.348 -1.694 2.179 1.00 95.50 72 GLN A N 1
ATOM 540 C CA . GLN A 1 72 ? 3.629 -2.090 3.560 1.00 95.50 72 GLN A CA 1
ATOM 541 C C . GLN A 1 72 ? 3.236 -0.994 4.548 1.00 95.50 72 GLN A C 1
ATOM 543 O O . GLN A 1 72 ? 2.513 -1.267 5.504 1.00 95.50 72 GLN A O 1
ATOM 548 N N . VAL A 1 73 ? 3.634 0.257 4.301 1.00 94.25 73 VAL A N 1
ATOM 549 C CA . VAL A 1 73 ? 3.273 1.395 5.160 1.00 94.25 73 VAL A CA 1
ATOM 550 C C . VAL A 1 73 ? 1.753 1.505 5.292 1.00 94.25 73 VAL A C 1
ATOM 552 O O . VAL A 1 73 ? 1.228 1.625 6.401 1.00 94.25 73 VAL A O 1
ATOM 555 N N . PHE A 1 74 ? 1.025 1.408 4.179 1.00 93.19 74 PHE A N 1
ATOM 556 C CA . PHE A 1 74 ? -0.428 1.537 4.185 1.00 93.19 74 PHE A CA 1
ATOM 557 C C . PHE A 1 74 ? -1.123 0.410 4.964 1.00 93.19 74 PHE A C 1
ATOM 559 O O . PHE A 1 74 ? -2.056 0.673 5.732 1.00 93.19 74 PHE A O 1
ATOM 566 N N . LEU A 1 75 ? -0.663 -0.833 4.794 1.00 92.62 75 LEU A N 1
ATOM 567 C CA . LEU A 1 75 ? -1.215 -2.011 5.466 1.00 92.62 75 LEU A CA 1
ATOM 568 C C . LEU A 1 75 ? -0.873 -2.050 6.956 1.00 92.62 75 LEU A C 1
ATOM 570 O O . LEU A 1 75 ? -1.755 -2.323 7.769 1.00 92.62 75 LEU A O 1
ATOM 574 N N . ILE A 1 76 ? 0.362 -1.707 7.331 1.00 93.69 76 ILE A N 1
ATOM 575 C CA . ILE A 1 76 ? 0.785 -1.621 8.735 1.00 93.69 76 ILE A CA 1
ATOM 576 C C . ILE A 1 76 ? -0.066 -0.587 9.467 1.00 93.69 76 ILE A C 1
ATOM 578 O O . ILE A 1 76 ? -0.630 -0.873 10.522 1.00 93.69 76 ILE A O 1
ATOM 582 N N . LEU A 1 77 ? -0.226 0.607 8.889 1.00 90.94 77 LEU A N 1
ATOM 583 C CA . LEU A 1 77 ? -1.055 1.646 9.494 1.00 90.94 77 LEU A CA 1
ATOM 584 C C . LEU A 1 77 ? -2.523 1.212 9.581 1.00 90.94 77 LEU A C 1
ATOM 586 O O . LEU A 1 77 ? -3.179 1.484 10.585 1.00 90.94 77 LEU A O 1
ATOM 590 N N . SER A 1 78 ? -3.041 0.510 8.571 1.00 88.56 78 SER A N 1
ATOM 591 C CA . SER A 1 78 ? -4.387 -0.069 8.618 1.00 88.56 78 SER A CA 1
ATOM 592 C C . SER A 1 78 ? -4.555 -1.051 9.786 1.00 88.56 78 SER A C 1
ATOM 594 O O . SER A 1 78 ? -5.479 -0.906 10.593 1.00 88.56 78 SER A O 1
ATOM 596 N N . ALA A 1 79 ? -3.610 -1.981 9.941 1.00 89.44 79 ALA A N 1
ATOM 597 C CA . ALA A 1 79 ? -3.601 -2.957 11.024 1.00 89.44 79 ALA A CA 1
ATOM 598 C C . ALA A 1 79 ? -3.490 -2.292 12.407 1.00 89.44 79 ALA A C 1
ATOM 600 O O . ALA A 1 79 ? -4.213 -2.672 13.331 1.00 89.44 79 ALA A O 1
ATOM 601 N N . LEU A 1 80 ? -2.664 -1.248 12.546 1.00 90.31 80 LEU A N 1
ATOM 602 C CA . LEU A 1 80 ? -2.550 -0.469 13.783 1.00 90.31 80 LEU A CA 1
ATOM 603 C C . LEU A 1 80 ? -3.879 0.190 14.173 1.00 90.31 80 LEU A C 1
ATOM 605 O O . LEU A 1 80 ? -4.255 0.160 15.344 1.00 90.31 80 LEU A O 1
ATOM 609 N N . TRP A 1 81 ? -4.626 0.749 13.216 1.00 85.50 81 TRP A N 1
ATOM 610 C CA . TRP A 1 81 ? -5.952 1.319 13.490 1.00 85.50 81 TRP A CA 1
ATOM 611 C C . TRP A 1 81 ? -6.978 0.255 13.882 1.00 85.50 81 TRP A C 1
ATOM 613 O O . TRP A 1 81 ? -7.763 0.483 14.805 1.00 85.50 81 TRP A O 1
ATOM 623 N N . ALA A 1 82 ? -6.959 -0.909 13.231 1.00 86.50 82 ALA A N 1
ATOM 624 C CA . ALA A 1 82 ? -7.826 -2.024 13.596 1.00 86.50 82 ALA A CA 1
ATOM 625 C C . ALA A 1 82 ? -7.534 -2.518 15.022 1.00 86.50 82 ALA A C 1
ATOM 627 O O . ALA A 1 82 ? -8.466 -2.667 15.817 1.00 86.50 82 ALA A O 1
ATOM 628 N N . ALA A 1 83 ? -6.254 -2.682 15.373 1.00 87.06 83 ALA A N 1
ATOM 629 C CA . ALA A 1 83 ? -5.820 -3.042 16.720 1.00 87.06 83 ALA A CA 1
ATOM 630 C C . ALA A 1 83 ? -6.238 -1.981 17.750 1.00 87.06 83 ALA A C 1
ATOM 632 O O . ALA A 1 83 ? -6.907 -2.308 18.731 1.00 87.06 83 ALA A O 1
ATOM 633 N N . LYS A 1 84 ? -5.941 -0.701 17.483 1.00 83.75 84 LYS A N 1
ATOM 634 C CA . LYS A 1 84 ? -6.297 0.423 18.360 1.00 83.75 84 LYS A CA 1
ATOM 635 C C . LYS A 1 84 ? -7.802 0.513 18.605 1.00 83.75 84 LYS A C 1
ATOM 637 O O . LYS A 1 84 ? -8.216 0.700 19.738 1.00 83.75 84 LYS A O 1
ATOM 642 N N . SER A 1 85 ? -8.626 0.328 17.572 1.00 80.38 85 SER A N 1
ATOM 643 C CA . SER A 1 85 ? -10.091 0.393 17.700 1.00 80.38 85 SER A CA 1
ATOM 644 C C . SER A 1 85 ? -10.692 -0.671 18.625 1.00 80.38 85 SER A C 1
ATOM 646 O O . SER A 1 85 ? -11.834 -0.531 19.052 1.00 80.38 85 SER A O 1
ATOM 648 N N . ARG A 1 86 ? -9.949 -1.746 18.915 1.00 81.62 86 ARG A N 1
ATOM 649 C CA . ARG A 1 86 ? -10.382 -2.849 19.784 1.00 81.62 86 ARG A CA 1
ATOM 650 C C . ARG A 1 86 ? -9.753 -2.814 21.176 1.00 81.62 86 ARG A C 1
ATOM 652 O O . ARG A 1 86 ? -10.175 -3.616 22.018 1.00 81.62 86 ARG A O 1
ATOM 659 N N . TRP A 1 87 ? -8.751 -1.961 21.391 1.00 80.69 87 TRP A N 1
ATOM 660 C CA . TRP A 1 87 ? -8.075 -1.816 22.675 1.00 80.69 87 TRP A CA 1
ATOM 661 C C . TRP A 1 87 ? -9.012 -1.118 23.666 1.00 80.69 87 TRP A C 1
ATOM 663 O O . TRP A 1 87 ? -9.633 -0.113 23.333 1.00 80.69 87 TRP A O 1
ATOM 673 N N . ILE A 1 88 ? -9.156 -1.703 24.853 1.00 63.75 88 ILE A N 1
ATOM 674 C CA . ILE A 1 88 ? -9.925 -1.142 25.965 1.00 63.75 88 ILE A CA 1
ATOM 675 C C . ILE A 1 88 ? -8.899 -0.439 26.853 1.00 63.75 88 ILE A C 1
ATOM 677 O O . ILE A 1 88 ? -7.961 -1.102 27.300 1.00 63.75 88 ILE A O 1
ATOM 681 N N . GLU A 1 89 ? -9.061 0.863 27.108 1.00 59.12 89 GLU A N 1
ATOM 682 C CA . GLU A 1 89 ? -8.371 1.492 28.237 1.00 59.12 89 GLU A CA 1
ATOM 683 C C . GLU A 1 89 ? -8.826 0.754 29.491 1.00 59.12 89 GLU A C 1
ATOM 685 O O . GLU A 1 89 ? -10.000 0.772 29.860 1.00 59.12 89 GLU A O 1
ATOM 690 N N . LYS A 1 90 ? -7.910 0.004 30.104 1.00 48.59 90 LYS A N 1
ATOM 691 C CA . LYS A 1 90 ? -8.151 -0.547 31.429 1.00 48.59 90 LYS A CA 1
ATOM 692 C C . LYS A 1 90 ? -8.229 0.669 32.347 1.00 48.59 90 LYS A C 1
ATOM 694 O O . LYS A 1 90 ? -7.191 1.265 32.609 1.00 48.59 90 LYS A O 1
ATOM 699 N N . ASN A 1 91 ? -9.436 1.060 32.757 1.00 48.06 91 ASN A N 1
ATOM 700 C CA . ASN A 1 91 ? -9.618 2.064 33.799 1.00 48.06 91 ASN A CA 1
ATOM 701 C C . ASN A 1 91 ? -8.756 1.644 34.993 1.00 48.06 91 ASN A C 1
ATOM 703 O O . ASN A 1 91 ? -9.010 0.617 35.627 1.00 48.06 91 ASN A O 1
ATOM 707 N N . THR A 1 92 ? -7.697 2.408 35.238 1.00 49.72 92 THR A N 1
ATOM 708 C CA . THR A 1 92 ? -6.947 2.397 36.490 1.00 49.72 92 THR A CA 1
ATOM 709 C C . THR A 1 92 ? -7.752 3.234 37.478 1.00 49.72 92 THR A C 1
ATOM 711 O O . THR A 1 92 ? -7.331 4.315 37.857 1.00 49.72 92 THR A O 1
ATOM 714 N N . ASP A 1 93 ? -8.936 2.740 37.831 1.00 49.88 93 ASP A N 1
ATOM 715 C CA . ASP A 1 93 ? -9.739 3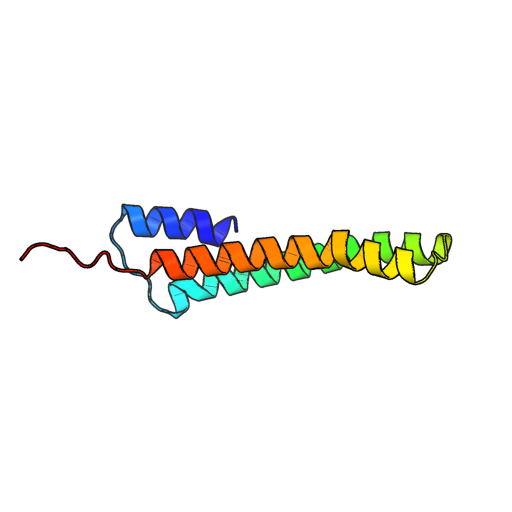.249 38.937 1.00 49.88 93 ASP A CA 1
ATOM 716 C C . ASP A 1 93 ? -9.886 2.088 39.927 1.00 49.88 93 ASP A C 1
ATOM 718 O O . ASP A 1 93 ? -10.820 1.286 39.849 1.00 49.88 93 ASP A O 1
ATOM 722 N N . ALA A 1 94 ? -8.880 1.947 40.790 1.00 39.97 94 ALA A N 1
ATOM 723 C CA . ALA A 1 94 ? -8.910 1.150 42.011 1.00 39.97 94 ALA A CA 1
ATOM 724 C C . ALA A 1 94 ? -8.147 1.914 43.093 1.00 39.97 94 ALA A C 1
ATOM 726 O O . ALA A 1 94 ? -7.019 2.368 42.786 1.00 39.97 94 ALA A O 1
#